Protein AF-A0A7J9WRJ0-F1 (afdb_monomer)

Foldseek 3Di:
DVVVVVVVVVVVVVVVVVVVVVVVPPDPQKDKDKDDQVQDQDDVPDDRDDFRKIKMKIWGADPVRFKIKIWIWIFFDAFAFFDFDFDDDRSDGHDGFATFPPRDDDTDTDHTGDGTTPGIDMDGPVRTDD

Mean predicted aligned error: 8.79 Å

Secondary structure (DSSP, 8-state):
-HHHHHHHHHHHHHHHHHHHHHHHT----EEEEEEEGGG--PPTTPPP-----EEEEEEEE-TTSSEEEEEEEEEEEEEE--EEEEES-TTS-PEEEEEEESSSSSP--EEEEEEEEEEEEEEEGGG---

Nearest PDB structures (foldseek):
  4bd4-assembly8_H  TM=5.859E-01  e=4.006E+00  Homo sapiens

Solvent-accessible surface area (backbone atoms only — not comparable to full-atom values): 7628 Å² total; per-residue (Å²): 119,66,72,63,53,53,54,54,52,52,52,52,51,51,51,50,53,53,52,53,51,56,57,74,65,62,66,84,45,67,49,75,48,80,44,48,34,89,74,62,74,64,57,94,92,52,72,81,67,87,58,82,25,36,35,40,37,38,37,40,46,42,97,89,66,63,38,39,38,38,42,33,32,36,33,66,37,62,52,47,35,67,41,71,44,65,56,57,61,94,92,51,92,38,55,66,28,35,59,60,33,39,96,42,87,70,79,48,79,45,81,50,78,44,70,45,79,76,36,70,54,72,47,41,76,86,61,51,48,130

Structure (mmCIF, N/CA/C/O backbone):
data_AF-A0A7J9WRJ0-F1
#
_entry.id   AF-A0A7J9WRJ0-F1
#
loop_
_atom_site.group_PDB
_atom_site.id
_atom_site.type_symbol
_atom_site.label_atom_id
_atom_site.label_alt_id
_atom_site.label_comp_id
_atom_site.label_asym_id
_atom_site.label_entity_id
_atom_site.label_seq_id
_atom_site.pdbx_PDB_ins_code
_atom_site.Cartn_x
_atom_site.Cartn_y
_atom_site.Cartn_z
_atom_site.occupancy
_atom_site.B_iso_or_equiv
_atom_site.auth_seq_id
_atom_site.auth_comp_id
_atom_site.auth_asym_id
_atom_site.auth_atom_id
_atom_site.pdbx_PDB_model_num
ATOM 1 N N . MET A 1 1 ? -20.408 6.259 62.059 1.00 64.19 1 MET A N 1
ATOM 2 C CA . MET A 1 1 ? -19.815 6.992 60.913 1.00 64.19 1 MET A CA 1
ATOM 3 C C . MET A 1 1 ? -18.857 6.139 60.070 1.00 64.19 1 MET A C 1
ATOM 5 O O . MET A 1 1 ? -18.850 6.293 58.859 1.00 64.19 1 MET A O 1
ATOM 9 N N . HIS A 1 2 ? -18.140 5.168 60.647 1.00 65.06 2 HIS A N 1
ATOM 10 C CA . HIS A 1 2 ? -17.132 4.361 59.932 1.00 65.06 2 HIS A CA 1
ATOM 11 C C . HIS A 1 2 ? -17.659 3.436 58.814 1.00 65.06 2 HIS A C 1
ATOM 13 O O . HIS A 1 2 ? -17.020 3.314 57.776 1.00 65.06 2 HIS A O 1
ATOM 19 N N . ARG A 1 3 ? -18.851 2.836 58.960 1.00 72.50 3 ARG A N 1
ATOM 20 C CA . ARG A 1 3 ? -19.409 1.900 57.953 1.00 72.50 3 ARG A CA 1
ATOM 21 C C . ARG A 1 3 ? -19.753 2.572 56.615 1.00 72.50 3 ARG A C 1
ATOM 23 O O . ARG A 1 3 ? -19.630 1.946 55.572 1.00 72.50 3 ARG A O 1
ATOM 30 N N . ARG A 1 4 ? -20.147 3.852 56.647 1.00 75.38 4 ARG A N 1
ATOM 31 C CA . ARG A 1 4 ? -20.431 4.652 55.442 1.00 75.38 4 ARG A CA 1
ATOM 32 C C . ARG A 1 4 ? -19.151 5.054 54.711 1.00 75.38 4 ARG A C 1
ATOM 34 O O . ARG A 1 4 ? -19.124 5.021 53.492 1.00 75.38 4 ARG A O 1
ATOM 41 N N . LEU A 1 5 ? -18.092 5.364 55.460 1.00 79.25 5 LEU A N 1
ATOM 42 C CA . LEU A 1 5 ? -16.789 5.732 54.906 1.00 79.25 5 LEU A CA 1
ATOM 43 C C . LEU A 1 5 ? -16.124 4.552 54.174 1.00 79.25 5 LEU A C 1
ATOM 45 O O . LEU A 1 5 ? -15.609 4.723 53.076 1.00 79.25 5 LEU A O 1
ATOM 49 N N . ILE A 1 6 ? -16.198 3.345 54.749 1.00 83.50 6 ILE A N 1
ATOM 50 C CA . ILE A 1 6 ? -15.636 2.122 54.150 1.00 83.50 6 ILE A CA 1
ATOM 51 C C . ILE A 1 6 ? -16.337 1.779 52.826 1.00 83.50 6 ILE A C 1
ATOM 53 O O . ILE A 1 6 ? -15.665 1.489 51.841 1.00 83.50 6 ILE A O 1
ATOM 57 N N . ALA A 1 7 ? -17.671 1.859 52.776 1.00 82.00 7 ALA A N 1
ATOM 58 C CA . ALA A 1 7 ? -18.429 1.567 51.559 1.00 82.00 7 ALA A CA 1
ATOM 59 C C . ALA A 1 7 ? -18.059 2.509 50.398 1.00 82.00 7 ALA A C 1
ATOM 61 O O . ALA A 1 7 ? -17.853 2.047 49.280 1.00 82.00 7 ALA A O 1
ATOM 62 N N . THR A 1 8 ? -17.902 3.811 50.664 1.00 87.56 8 THR A N 1
ATOM 63 C CA . THR A 1 8 ? -17.496 4.787 49.640 1.00 87.56 8 THR A CA 1
ATOM 64 C C . THR A 1 8 ? -16.087 4.516 49.112 1.00 87.56 8 THR A C 1
ATOM 66 O O . THR A 1 8 ? -15.870 4.568 47.906 1.00 87.56 8 THR A O 1
ATOM 69 N N . ILE A 1 9 ? -15.137 4.179 49.991 1.00 87.81 9 ILE A N 1
ATOM 70 C CA . ILE A 1 9 ? -13.760 3.855 49.587 1.00 87.81 9 ILE A CA 1
ATOM 71 C C . ILE A 1 9 ? -13.737 2.608 48.696 1.00 87.81 9 ILE A C 1
ATOM 73 O O . ILE A 1 9 ? -13.079 2.614 47.662 1.00 87.81 9 ILE A O 1
ATOM 77 N N . VAL A 1 10 ? -14.498 1.565 49.040 1.00 88.75 10 VAL A N 1
ATOM 78 C CA . VAL A 1 10 ? -14.579 0.338 48.230 1.00 88.75 10 VAL A CA 1
ATOM 79 C C . VAL A 1 10 ? -15.181 0.609 46.849 1.00 88.75 10 VAL A C 1
ATOM 81 O O . VAL A 1 10 ? -14.667 0.101 45.858 1.00 88.75 10 VAL A O 1
ATOM 84 N N . VAL A 1 11 ? -16.224 1.440 46.756 1.00 90.44 11 VAL A N 1
ATOM 85 C CA . VAL A 1 11 ? -16.830 1.817 45.465 1.00 90.44 11 VAL A CA 1
ATOM 86 C C . VAL A 1 11 ? -15.855 2.621 44.601 1.00 90.44 11 VAL A C 1
ATOM 88 O O . VAL A 1 11 ? -15.741 2.352 43.408 1.00 90.44 11 VAL A O 1
ATOM 91 N N . LEU A 1 12 ? -15.114 3.564 45.189 1.00 88.69 12 LEU A N 1
ATOM 92 C CA . LEU A 1 12 ? -14.106 4.343 44.463 1.00 88.69 12 LEU A CA 1
ATOM 93 C C . LEU A 1 12 ? -12.936 3.471 43.991 1.00 88.69 12 LEU A C 1
ATOM 95 O O . LEU A 1 12 ? -12.488 3.616 42.856 1.00 88.69 12 LEU A O 1
ATOM 99 N N . LEU A 1 13 ? -12.480 2.530 44.822 1.00 85.75 13 LEU A N 1
ATOM 100 C CA . LEU A 1 13 ? -11.438 1.571 44.448 1.00 85.75 13 LEU A CA 1
ATOM 101 C C . LEU A 1 13 ? -11.910 0.640 43.325 1.00 85.75 13 LEU A C 1
ATOM 103 O O . LEU A 1 13 ? -11.179 0.436 42.362 1.00 85.75 13 LEU A O 1
ATOM 107 N N . M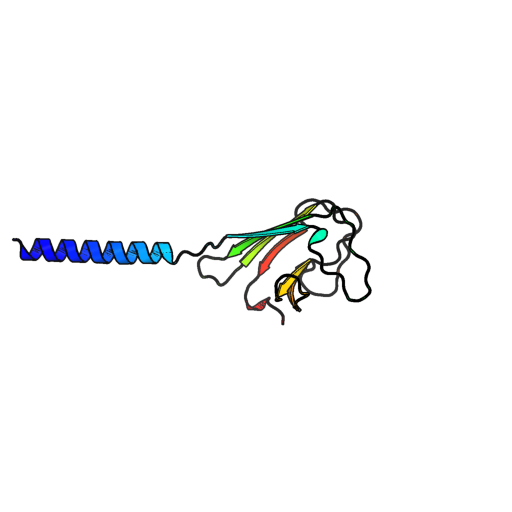ET A 1 14 ? -13.144 0.134 43.394 1.00 82.50 14 MET A N 1
ATOM 108 C CA . MET A 1 14 ? -13.746 -0.663 42.319 1.00 82.50 14 MET A CA 1
ATOM 109 C C . MET A 1 14 ? -13.845 0.133 41.010 1.00 82.50 14 MET A C 1
ATOM 111 O O . MET A 1 14 ? -13.446 -0.366 39.961 1.00 82.50 14 MET A O 1
ATOM 115 N N . ALA A 1 15 ? -14.313 1.385 41.057 1.00 81.06 15 ALA A N 1
ATOM 116 C CA . ALA A 1 15 ? -14.401 2.247 39.877 1.00 81.06 15 ALA A CA 1
ATOM 117 C C . ALA A 1 15 ? -13.021 2.535 39.261 1.00 81.06 15 ALA A C 1
ATOM 119 O O . ALA A 1 15 ? -12.876 2.525 38.040 1.00 81.06 15 ALA A O 1
ATOM 120 N N . MET A 1 16 ? -11.995 2.733 40.094 1.00 79.00 16 MET A N 1
ATOM 121 C CA . MET A 1 16 ? -10.617 2.934 39.642 1.00 79.00 16 MET A CA 1
ATOM 122 C C . MET A 1 16 ? -10.039 1.675 38.977 1.00 79.00 16 MET A C 1
ATOM 124 O O . MET A 1 16 ? -9.397 1.783 37.936 1.00 79.00 16 MET A O 1
ATOM 128 N N . VAL A 1 17 ? -10.299 0.485 39.531 1.00 73.88 17 VAL A N 1
ATOM 129 C CA . VAL A 1 17 ? -9.867 -0.796 38.943 1.00 73.88 17 VAL A CA 1
ATOM 130 C C . VAL A 1 17 ? -10.542 -1.041 37.588 1.00 73.88 17 VAL A C 1
ATOM 132 O O . VAL A 1 17 ? -9.871 -1.437 36.638 1.00 73.88 17 VAL A O 1
ATOM 135 N N . VAL A 1 18 ? -11.839 -0.741 37.462 1.00 72.75 18 VAL A N 1
ATOM 136 C CA . VAL A 1 18 ? -12.574 -0.843 36.187 1.00 72.75 18 VAL A CA 1
ATOM 137 C C . VAL A 1 18 ? -12.038 0.151 35.151 1.00 72.75 18 VAL A C 1
ATOM 139 O O . VAL A 1 18 ? -11.826 -0.222 33.998 1.00 72.75 18 VAL A O 1
ATOM 142 N N . ALA A 1 19 ? -11.765 1.396 35.550 1.00 70.56 19 ALA A N 1
ATOM 143 C CA . ALA A 1 19 ? -11.192 2.403 34.660 1.00 70.56 19 ALA A CA 1
ATOM 144 C C . ALA A 1 19 ? -9.783 2.016 34.177 1.00 70.56 19 ALA A C 1
ATOM 146 O O . ALA A 1 19 ? -9.466 2.187 33.001 1.00 70.56 19 ALA A O 1
ATOM 147 N N . LEU A 1 20 ? -8.952 1.446 35.056 1.00 63.09 20 LEU A N 1
ATOM 148 C CA . LEU A 1 20 ? -7.602 1.005 34.708 1.00 63.09 20 LEU A CA 1
ATOM 149 C C . LEU A 1 20 ? -7.619 -0.189 33.738 1.00 63.09 20 LEU A C 1
ATOM 151 O O . LEU A 1 20 ? -6.837 -0.212 32.790 1.00 63.09 20 LEU A O 1
ATOM 155 N N . ALA A 1 21 ? -8.550 -1.130 33.923 1.00 60.84 21 ALA A N 1
ATOM 156 C CA . ALA A 1 21 ? -8.767 -2.233 32.989 1.00 60.84 21 ALA A CA 1
ATOM 157 C C . ALA A 1 21 ? -9.259 -1.739 31.615 1.00 60.84 21 ALA A C 1
ATOM 159 O O . ALA A 1 21 ? -8.777 -2.196 30.584 1.00 60.84 21 ALA A O 1
ATOM 160 N N . ALA A 1 22 ? -10.166 -0.759 31.568 1.00 60.62 22 ALA A N 1
ATOM 161 C CA . ALA A 1 22 ? -10.639 -0.187 30.303 1.00 60.62 22 ALA A CA 1
ATOM 162 C C . ALA A 1 22 ? -9.509 0.480 29.495 1.00 60.62 22 ALA A C 1
ATOM 164 O O . ALA A 1 22 ? -9.469 0.353 28.272 1.00 60.62 22 ALA A O 1
ATOM 165 N N . VAL A 1 23 ? -8.558 1.137 30.171 1.00 60.88 23 VAL A N 1
ATOM 166 C CA . VAL A 1 23 ? -7.369 1.719 29.525 1.00 60.88 23 VAL A CA 1
ATOM 167 C C . VAL A 1 23 ? -6.432 0.631 28.994 1.00 60.88 23 VAL A C 1
ATOM 169 O O . VAL A 1 23 ? -5.893 0.785 27.903 1.00 60.88 23 VAL A O 1
ATOM 172 N N . SER A 1 24 ? -6.271 -0.495 29.699 1.00 57.53 24 SER A N 1
ATOM 173 C CA . SER A 1 24 ? -5.428 -1.603 29.227 1.00 57.53 24 SER A CA 1
ATOM 174 C C . SER A 1 24 ? -6.039 -2.406 28.070 1.00 57.53 24 SER A C 1
ATOM 176 O O . SER A 1 24 ? -5.310 -3.119 27.387 1.00 57.53 24 SER A O 1
ATOM 178 N N . LEU A 1 25 ? -7.352 -2.293 27.828 1.00 55.84 25 LEU A N 1
ATOM 179 C CA . LEU A 1 25 ? -8.020 -2.843 26.638 1.00 55.84 25 LEU A CA 1
ATOM 180 C C . LEU A 1 25 ? -7.906 -1.941 25.397 1.00 55.84 25 LEU A C 1
ATOM 182 O O . LEU A 1 25 ? -8.265 -2.374 24.300 1.00 55.84 25 LEU A O 1
ATOM 186 N N . ALA A 1 26 ? -7.413 -0.706 25.526 1.00 61.81 26 ALA A N 1
ATOM 187 C CA . ALA A 1 26 ? -7.175 0.155 24.375 1.00 61.81 26 ALA A CA 1
ATOM 188 C C . ALA A 1 26 ? -5.922 -0.324 23.618 1.00 61.81 26 ALA A C 1
ATOM 190 O O . ALA A 1 26 ? -4.822 0.189 23.809 1.00 61.81 26 ALA A O 1
ATOM 191 N N . SER A 1 27 ? -6.090 -1.341 22.769 1.00 65.38 27 SER A N 1
ATOM 192 C CA . SER A 1 27 ? -5.049 -1.792 21.842 1.00 65.38 27 SER A CA 1
ATOM 193 C C . SER A 1 27 ? -4.596 -0.636 20.942 1.00 65.38 27 SER A C 1
ATOM 195 O O . SER A 1 27 ? -5.387 0.268 20.645 1.00 65.38 27 SER A O 1
ATOM 197 N N . SER A 1 28 ? -3.335 -0.652 20.489 1.00 76.25 28 SER A N 1
ATOM 198 C CA . SER A 1 28 ? -2.886 0.307 19.474 1.00 76.25 28 SER A CA 1
ATOM 199 C C . SER A 1 28 ? -3.781 0.161 18.252 1.00 76.25 28 SER A C 1
ATOM 201 O O . SER A 1 28 ? -3.855 -0.906 17.654 1.00 76.25 28 SER A O 1
ATOM 203 N N . ARG A 1 29 ? -4.469 1.241 17.890 1.00 88.62 29 ARG A N 1
ATOM 204 C CA . ARG A 1 29 ? -5.286 1.299 16.673 1.00 88.62 29 ARG A CA 1
ATOM 205 C C . ARG A 1 29 ? -4.500 1.831 15.480 1.00 88.62 29 ARG A C 1
ATOM 207 O O . ARG A 1 29 ? -5.035 1.871 14.384 1.00 88.62 29 ARG A O 1
ATOM 214 N N . ASN A 1 30 ? -3.256 2.249 15.712 1.00 92.88 30 ASN A N 1
ATOM 215 C CA . ASN A 1 30 ? -2.334 2.705 14.686 1.00 92.88 30 ASN A CA 1
ATOM 216 C C . ASN A 1 30 ? -1.339 1.598 14.361 1.00 92.88 30 ASN A C 1
ATOM 218 O O . ASN A 1 30 ? -0.676 1.077 15.263 1.00 92.88 30 ASN A O 1
ATOM 222 N N . PHE A 1 31 ? -1.196 1.302 13.076 1.00 93.44 31 PHE A N 1
ATOM 223 C CA . PHE A 1 31 ? -0.237 0.333 12.566 1.00 93.44 31 PHE A CA 1
ATOM 224 C C . PHE A 1 31 ? 0.607 0.970 11.466 1.00 93.44 31 PHE A C 1
ATOM 226 O O . PHE A 1 31 ? 0.174 1.901 10.783 1.00 93.44 31 PHE A O 1
ATOM 233 N N . ALA A 1 32 ? 1.824 0.467 11.290 1.00 94.62 32 ALA A N 1
ATOM 234 C CA . ALA A 1 32 ? 2.715 0.895 10.226 1.00 94.62 32 ALA A CA 1
ATOM 235 C C . ALA A 1 32 ? 3.424 -0.317 9.621 1.00 94.62 32 ALA A C 1
ATOM 237 O O . ALA A 1 32 ? 3.880 -1.190 10.355 1.00 94.62 32 ALA A O 1
ATOM 238 N N . SER A 1 33 ? 3.530 -0.334 8.296 1.00 93.94 33 SER A N 1
ATOM 239 C CA . SER A 1 33 ? 4.254 -1.347 7.534 1.00 93.94 33 SER A CA 1
ATOM 240 C C . SER A 1 33 ? 5.275 -0.648 6.632 1.00 93.94 33 SER A C 1
ATOM 242 O O . SER A 1 33 ? 4.887 -0.098 5.594 1.00 93.94 33 SER A O 1
ATOM 244 N N . PRO A 1 34 ? 6.550 -0.541 7.054 1.00 95.88 34 PRO A N 1
ATOM 245 C CA . PRO A 1 34 ? 7.629 -0.142 6.161 1.00 95.88 34 PRO A CA 1
ATOM 246 C C . PRO A 1 34 ? 7.934 -1.283 5.183 1.00 95.88 34 PRO A C 1
ATOM 248 O O . PRO A 1 34 ? 7.920 -2.449 5.572 1.00 95.88 34 PRO A O 1
ATOM 251 N N . MET A 1 35 ? 8.201 -0.922 3.932 1.00 94.50 35 MET A N 1
ATOM 252 C CA . MET A 1 35 ? 8.432 -1.840 2.819 1.00 94.50 35 MET A CA 1
ATOM 253 C C . MET A 1 35 ? 9.710 -1.459 2.072 1.00 94.50 35 MET A C 1
ATOM 255 O O . MET A 1 35 ? 9.949 -0.274 1.815 1.00 94.50 35 MET A O 1
ATOM 259 N N . SER A 1 36 ? 10.490 -2.455 1.678 1.00 94.31 36 SER A N 1
ATOM 260 C CA . SER A 1 36 ? 11.676 -2.319 0.831 1.00 94.31 36 SER A CA 1
ATOM 261 C C . SER A 1 36 ? 11.841 -3.544 -0.070 1.00 94.31 36 SER A C 1
ATOM 263 O O . SER A 1 36 ? 11.285 -4.604 0.206 1.00 94.31 36 SER A O 1
ATOM 265 N N . GLY A 1 37 ? 12.569 -3.381 -1.180 1.00 91.12 37 GLY A N 1
ATOM 266 C CA . GLY A 1 37 ? 12.742 -4.440 -2.184 1.00 91.12 37 GLY A CA 1
ATOM 267 C C . GLY A 1 37 ? 13.387 -5.725 -1.655 1.00 91.12 37 GLY A C 1
ATOM 268 O O . GLY A 1 37 ? 13.023 -6.805 -2.093 1.00 91.12 37 GLY A O 1
ATOM 269 N N . ASP A 1 38 ? 14.260 -5.625 -0.652 1.00 89.25 38 ASP A N 1
ATOM 270 C CA . ASP A 1 38 ? 14.917 -6.763 0.014 1.00 89.25 38 ASP A CA 1
ATOM 271 C C . ASP A 1 38 ? 13.962 -7.653 0.831 1.00 89.25 38 ASP A C 1
ATOM 273 O O . ASP A 1 38 ? 14.361 -8.711 1.315 1.00 89.25 38 ASP A O 1
ATOM 277 N N . GLN A 1 39 ? 12.714 -7.221 1.021 1.00 89.44 39 GLN A N 1
ATOM 278 C CA . GLN A 1 39 ? 11.668 -7.996 1.687 1.00 89.44 39 GLN A CA 1
ATOM 279 C C . GLN A 1 39 ? 10.791 -8.774 0.701 1.00 89.44 39 GLN A C 1
ATOM 281 O O . GLN A 1 39 ? 9.882 -9.482 1.139 1.00 89.44 39 GLN A O 1
ATOM 286 N N . GLU A 1 40 ? 11.014 -8.614 -0.604 1.00 88.88 40 GLU A N 1
ATOM 287 C CA . GLU A 1 40 ? 10.321 -9.395 -1.620 1.00 88.88 40 GLU A CA 1
ATOM 288 C C . GLU A 1 40 ? 10.759 -10.863 -1.540 1.00 88.88 40 GLU A C 1
ATOM 290 O O . GLU A 1 40 ? 11.910 -11.176 -1.231 1.00 88.88 40 GLU A O 1
ATOM 295 N N . VAL A 1 41 ? 9.800 -11.768 -1.736 1.00 90.12 41 VAL A N 1
ATOM 296 C CA . VAL A 1 41 ? 10.045 -13.208 -1.808 1.00 90.12 41 VAL A CA 1
ATOM 297 C C . VAL A 1 41 ? 9.809 -13.609 -3.261 1.00 90.12 41 VAL A C 1
ATOM 299 O O . VAL A 1 41 ? 8.641 -13.735 -3.654 1.00 90.12 41 VAL A O 1
ATOM 302 N N . PRO A 1 42 ? 10.876 -13.803 -4.059 1.00 86.00 42 PRO A N 1
ATOM 303 C CA . PRO A 1 42 ? 10.736 -14.100 -5.473 1.00 86.00 42 PRO A CA 1
ATOM 304 C C . PRO A 1 42 ? 9.889 -15.349 -5.694 1.00 86.00 42 PRO A C 1
ATOM 306 O O . PRO A 1 42 ? 9.979 -16.335 -4.957 1.00 86.00 42 PRO A O 1
ATOM 309 N N . ALA A 1 43 ? 9.065 -15.328 -6.738 1.00 84.38 43 ALA A N 1
ATOM 310 C CA . ALA A 1 43 ? 8.387 -16.536 -7.186 1.00 84.38 43 ALA A CA 1
ATOM 311 C C . ALA A 1 43 ? 9.409 -17.600 -7.624 1.00 84.38 43 ALA A C 1
ATOM 313 O O . ALA A 1 43 ? 10.502 -17.280 -8.091 1.00 84.38 43 ALA A O 1
ATOM 314 N N . GLU A 1 44 ? 9.033 -18.876 -7.529 1.00 85.62 44 GLU A N 1
ATOM 315 C CA . GLU A 1 44 ? 9.891 -19.993 -7.937 1.00 85.62 44 GLU A CA 1
ATOM 316 C C . GLU A 1 44 ? 10.433 -19.807 -9.366 1.00 85.62 44 GLU A C 1
ATOM 318 O O . GLU A 1 44 ? 9.677 -19.716 -10.338 1.00 85.62 44 GLU A O 1
ATOM 323 N N . GLY A 1 45 ? 11.762 -19.755 -9.491 1.00 84.50 45 GLY A N 1
ATOM 324 C CA . GLY A 1 45 ? 12.467 -19.562 -10.761 1.00 84.50 45 GLY A CA 1
ATOM 325 C C . GLY A 1 45 ? 12.599 -18.108 -11.238 1.00 84.50 45 GLY A C 1
ATOM 326 O O . GLY A 1 45 ? 13.176 -17.889 -12.306 1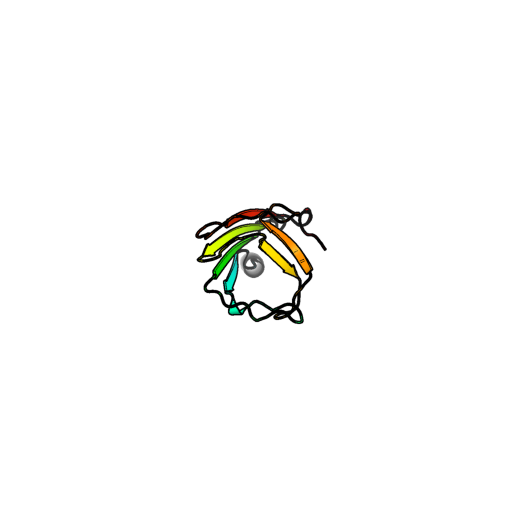.00 84.50 45 GLY A O 1
ATOM 327 N N . ALA A 1 46 ? 12.104 -17.125 -10.481 1.00 86.62 46 ALA A N 1
ATOM 328 C CA . ALA A 1 46 ? 12.343 -15.709 -10.742 1.00 86.62 46 ALA A CA 1
ATOM 329 C C . ALA A 1 46 ? 13.710 -15.261 -10.180 1.00 86.62 46 ALA A C 1
ATOM 331 O O . ALA A 1 46 ? 14.176 -15.818 -9.184 1.00 86.62 46 ALA A O 1
ATOM 332 N N . PRO A 1 47 ? 14.383 -14.282 -10.815 1.00 86.88 47 PRO A N 1
ATOM 333 C CA . PRO A 1 47 ? 15.552 -13.644 -10.223 1.00 86.88 47 PRO A CA 1
ATOM 334 C C . PRO A 1 47 ? 15.153 -12.786 -9.017 1.00 86.88 47 PRO A C 1
ATOM 336 O O . PRO A 1 47 ? 14.024 -12.299 -8.952 1.00 86.88 47 PRO A O 1
ATOM 339 N N . ASP A 1 48 ? 16.113 -12.541 -8.128 1.00 86.31 48 ASP A N 1
ATOM 340 C CA . ASP A 1 48 ? 15.946 -11.599 -7.022 1.00 86.31 48 ASP A CA 1
ATOM 341 C C . ASP A 1 48 ? 15.601 -10.191 -7.540 1.00 86.31 48 ASP A C 1
ATOM 343 O O . ASP A 1 48 ? 16.090 -9.739 -8.587 1.00 86.31 48 ASP A O 1
ATOM 347 N N . VAL A 1 49 ? 14.748 -9.484 -6.797 1.00 87.06 49 VAL A N 1
ATOM 348 C CA . VAL A 1 49 ? 14.327 -8.125 -7.142 1.00 87.06 49 VAL A CA 1
ATOM 349 C C . VAL A 1 49 ? 15.357 -7.103 -6.657 1.00 87.06 49 VAL A C 1
ATOM 351 O O . VAL A 1 49 ? 15.392 -6.704 -5.496 1.00 87.06 49 VAL A O 1
ATOM 354 N N . GLU A 1 50 ? 16.158 -6.595 -7.592 1.00 90.69 50 GLU A N 1
ATOM 355 C CA . GLU A 1 50 ? 17.114 -5.510 -7.346 1.00 90.69 50 GLU A CA 1
ATOM 356 C C . GLU A 1 50 ? 16.456 -4.136 -7.552 1.00 90.69 50 GLU A C 1
ATOM 358 O O . GLU A 1 50 ? 16.287 -3.661 -8.680 1.00 90.69 50 GLU A O 1
ATOM 363 N N . THR A 1 51 ? 16.069 -3.467 -6.461 1.00 93.19 51 THR A N 1
ATOM 364 C CA . THR A 1 51 ? 15.417 -2.150 -6.524 1.00 93.19 51 THR A CA 1
ATOM 365 C C . THR A 1 51 ? 15.723 -1.260 -5.320 1.00 93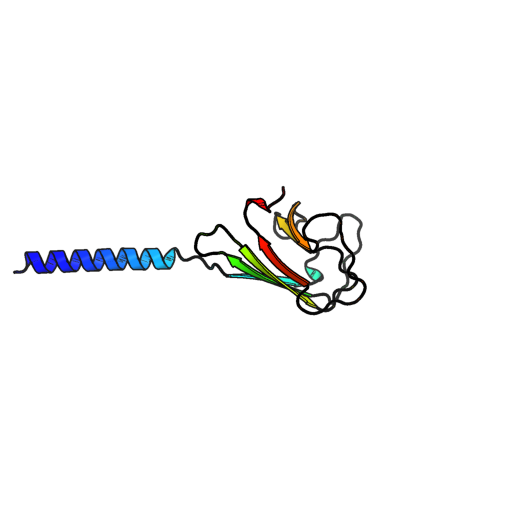.19 51 THR A C 1
ATOM 367 O O . THR A 1 51 ? 15.886 -1.725 -4.198 1.00 93.19 51 THR A O 1
ATOM 370 N N . ASN A 1 52 ? 15.717 0.057 -5.550 1.00 95.38 52 ASN A N 1
ATOM 371 C CA . ASN A 1 52 ? 15.762 1.079 -4.495 1.00 95.38 52 ASN A CA 1
ATOM 372 C C . ASN A 1 52 ? 14.357 1.552 -4.076 1.00 95.38 52 ASN A C 1
ATOM 374 O O . ASN A 1 52 ? 14.221 2.585 -3.408 1.00 95.38 52 ASN A O 1
ATOM 378 N N . ALA A 1 53 ? 13.309 0.855 -4.525 1.00 97.12 53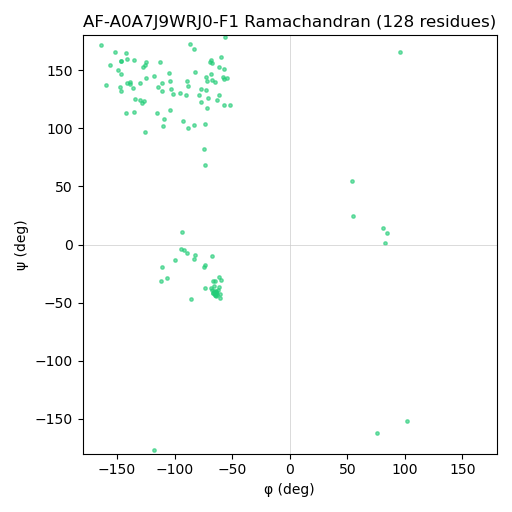 ALA A N 1
ATOM 379 C CA . ALA A 1 53 ? 11.937 1.172 -4.175 1.00 97.12 53 ALA A CA 1
ATOM 380 C C . ALA A 1 53 ? 11.690 0.965 -2.675 1.00 97.12 53 ALA A C 1
ATOM 382 O O . ALA A 1 53 ? 12.154 0.005 -2.060 1.00 97.12 53 ALA A O 1
ATOM 383 N N . THR A 1 54 ? 10.927 1.882 -2.094 1.00 97.44 54 THR A N 1
ATOM 384 C CA . THR A 1 54 ? 10.509 1.833 -0.692 1.00 97.44 54 THR A CA 1
ATOM 385 C C . THR A 1 54 ? 9.035 2.168 -0.575 1.00 97.44 54 THR A C 1
ATOM 387 O O . THR A 1 54 ? 8.454 2.825 -1.446 1.00 97.44 54 THR A O 1
ATOM 390 N N . GLY A 1 55 ? 8.431 1.756 0.531 1.00 96.94 55 GLY A N 1
ATOM 391 C CA . GLY A 1 55 ? 7.066 2.105 0.864 1.00 96.94 55 GLY A CA 1
ATOM 392 C C . GLY A 1 55 ? 6.848 2.247 2.363 1.00 96.94 55 GLY A C 1
ATOM 393 O O . GLY A 1 55 ? 7.592 1.725 3.189 1.00 96.94 55 GLY A O 1
ATOM 394 N N . LEU A 1 56 ? 5.802 2.981 2.718 1.00 97.19 56 LEU A N 1
ATOM 395 C CA . LEU A 1 56 ? 5.285 3.049 4.074 1.00 97.19 56 LEU A CA 1
ATOM 396 C C . LEU A 1 56 ? 3.766 3.109 4.011 1.00 97.19 56 LEU A C 1
ATOM 398 O O . LEU A 1 56 ? 3.194 4.114 3.578 1.00 97.19 56 LEU A O 1
ATOM 402 N N . ALA A 1 57 ? 3.128 2.053 4.501 1.00 95.50 57 ALA A N 1
ATOM 403 C CA . ALA A 1 57 ? 1.702 2.054 4.765 1.00 95.50 57 ALA A CA 1
ATOM 404 C C . ALA A 1 57 ? 1.456 2.397 6.236 1.00 95.50 57 ALA A C 1
ATOM 406 O O . ALA A 1 57 ? 2.071 1.812 7.129 1.00 95.50 57 ALA A O 1
ATOM 407 N N . LYS A 1 58 ? 0.567 3.356 6.494 1.00 95.62 58 LYS A N 1
ATOM 408 C CA . LYS A 1 58 ? 0.048 3.647 7.835 1.00 95.62 58 LYS A CA 1
ATOM 409 C C . LYS A 1 58 ? -1.433 3.333 7.869 1.00 95.62 58 LYS A C 1
ATOM 411 O O . LYS A 1 58 ? -2.144 3.758 6.963 1.00 95.62 58 LYS A O 1
ATOM 416 N N . TYR A 1 59 ? -1.865 2.664 8.929 1.00 93.62 59 TYR A N 1
ATOM 417 C CA . TYR A 1 59 ? -3.234 2.209 9.121 1.00 93.62 59 TYR A CA 1
ATOM 418 C C . TYR A 1 59 ? -3.782 2.730 10.442 1.00 93.62 59 TYR A C 1
ATOM 420 O O . TYR A 1 59 ? -3.053 2.785 11.435 1.00 93.62 59 TYR A O 1
ATOM 428 N N . GLN A 1 60 ? -5.063 3.074 10.455 1.00 94.81 60 GLN A N 1
ATOM 429 C CA . GLN A 1 60 ? -5.787 3.498 11.641 1.00 94.81 60 GLN A CA 1
ATOM 430 C C . GLN A 1 60 ? -7.144 2.794 11.678 1.00 94.81 60 GLN A C 1
ATOM 432 O O . GLN A 1 60 ? -8.015 3.063 10.849 1.00 94.81 60 GLN A O 1
ATOM 437 N N . LEU A 1 61 ? -7.314 1.927 12.677 1.00 94.06 61 LEU A N 1
ATOM 438 C CA . LEU A 1 61 ? -8.570 1.247 12.975 1.00 94.06 61 LEU A CA 1
ATOM 439 C C . LEU A 1 61 ? -9.525 2.214 13.687 1.00 94.06 61 LEU A C 1
ATOM 441 O O . LEU A 1 61 ? -9.121 2.903 14.634 1.00 94.06 61 LEU A O 1
ATOM 445 N N . SER A 1 62 ? -10.782 2.249 13.253 1.00 94.06 62 SER A N 1
ATOM 446 C CA . SER A 1 62 ? -11.865 3.021 13.863 1.00 94.06 62 SER A CA 1
ATOM 447 C C . SER A 1 62 ? -12.101 2.618 15.322 1.00 94.06 62 SER A C 1
ATOM 449 O O . SER A 1 62 ? -11.664 1.560 15.776 1.00 94.06 62 SER A O 1
ATOM 451 N N . ALA A 1 63 ? -12.772 3.473 16.101 1.00 90.19 63 ALA A N 1
ATOM 452 C CA . ALA A 1 63 ? -12.989 3.246 17.535 1.00 90.19 63 ALA A CA 1
ATOM 453 C C . ALA A 1 63 ? -13.879 2.020 17.838 1.00 90.19 63 ALA A C 1
ATOM 455 O O . ALA A 1 63 ? -13.670 1.337 18.844 1.00 90.19 63 ALA A O 1
ATOM 456 N N . ASP A 1 64 ? -14.823 1.717 16.956 1.00 90.88 64 ASP A N 1
ATOM 457 C CA . ASP A 1 64 ? -15.685 0.530 16.993 1.00 90.88 64 ASP A CA 1
ATOM 458 C C . ASP A 1 64 ? -15.025 -0.723 16.395 1.00 90.88 64 ASP A C 1
ATOM 460 O O . ASP A 1 64 ? -15.490 -1.829 16.648 1.00 90.88 64 ASP A O 1
ATOM 464 N N . GLY A 1 65 ? -13.899 -0.574 15.689 1.00 90.69 65 GLY A N 1
ATOM 465 C CA . GLY A 1 65 ? -13.132 -1.689 15.138 1.00 90.69 65 GLY A CA 1
ATOM 466 C C . GLY A 1 65 ? -13.671 -2.248 13.822 1.00 90.69 65 GLY A C 1
ATOM 467 O O . GLY A 1 65 ? -13.264 -3.340 13.438 1.00 90.69 65 GLY A O 1
ATOM 468 N N . THR A 1 66 ? -14.573 -1.536 13.146 1.00 92.38 66 THR A N 1
ATOM 469 C CA . THR A 1 66 ? -15.234 -2.009 11.919 1.00 92.38 66 THR A CA 1
ATOM 470 C C . THR A 1 66 ? -14.625 -1.455 10.634 1.00 92.38 66 THR A C 1
ATOM 472 O O . THR A 1 66 ? -14.927 -1.958 9.557 1.00 92.38 66 THR A O 1
ATOM 475 N N . GLU A 1 67 ? -13.781 -0.429 10.732 1.00 93.56 67 GLU A N 1
ATOM 476 C CA . GLU A 1 67 ? -13.252 0.296 9.581 1.00 93.56 67 GLU A CA 1
ATOM 477 C C . GLU A 1 67 ? -11.745 0.547 9.734 1.00 93.56 67 GLU A C 1
ATOM 479 O O . GLU A 1 67 ? -11.271 0.977 10.790 1.00 93.56 67 GLU A O 1
ATOM 484 N N . MET A 1 68 ? -10.981 0.299 8.670 1.00 92.94 68 MET A N 1
ATOM 485 C CA . MET A 1 68 ? -9.549 0.565 8.598 1.00 92.94 68 MET A CA 1
ATOM 486 C C . MET A 1 68 ? -9.269 1.639 7.549 1.00 92.94 68 MET A C 1
ATOM 488 O O . MET A 1 68 ? -9.402 1.406 6.351 1.00 92.94 68 MET A O 1
ATOM 492 N N . SER A 1 69 ? -8.813 2.806 7.996 1.00 93.88 69 SER A N 1
ATOM 493 C CA . SER A 1 69 ? -8.300 3.847 7.099 1.00 93.88 69 SER A CA 1
ATOM 494 C C . SER A 1 69 ? -6.803 3.662 6.878 1.00 93.88 69 SER A C 1
ATOM 496 O O . SER A 1 69 ? -6.072 3.341 7.822 1.00 93.88 69 SER A O 1
ATOM 498 N N . PHE A 1 70 ? -6.313 3.884 5.657 1.00 92.38 70 PHE A N 1
ATOM 499 C CA . PHE A 1 70 ? -4.878 3.831 5.393 1.00 92.38 70 PHE A CA 1
ATOM 500 C C . PHE A 1 70 ? -4.375 4.890 4.413 1.00 92.38 70 PHE A C 1
ATOM 502 O O . PHE A 1 70 ? -5.105 5.459 3.601 1.00 92.38 70 PHE A O 1
ATOM 509 N N . ARG A 1 71 ? -3.064 5.130 4.493 1.00 96.00 71 ARG A N 1
ATOM 510 C CA . ARG A 1 71 ? -2.285 5.873 3.500 1.00 96.00 71 ARG A CA 1
ATOM 511 C C . ARG A 1 71 ? -1.051 5.071 3.131 1.00 96.00 71 ARG A C 1
ATOM 513 O O . ARG A 1 71 ? -0.242 4.762 4.007 1.00 96.00 71 ARG A O 1
ATOM 520 N N . LEU A 1 72 ? -0.888 4.814 1.840 1.00 97.06 72 LEU A N 1
ATOM 521 C CA . LEU A 1 72 ? 0.296 4.202 1.258 1.00 97.06 72 LEU A CA 1
ATOM 522 C C . LEU A 1 72 ? 1.134 5.274 0.564 1.00 97.06 72 LEU A C 1
ATOM 524 O O . LEU A 1 72 ? 0.701 5.877 -0.418 1.00 97.06 72 LEU A O 1
ATOM 528 N N . ASN A 1 73 ? 2.340 5.501 1.078 1.00 98.00 73 ASN A N 1
ATOM 529 C CA . ASN 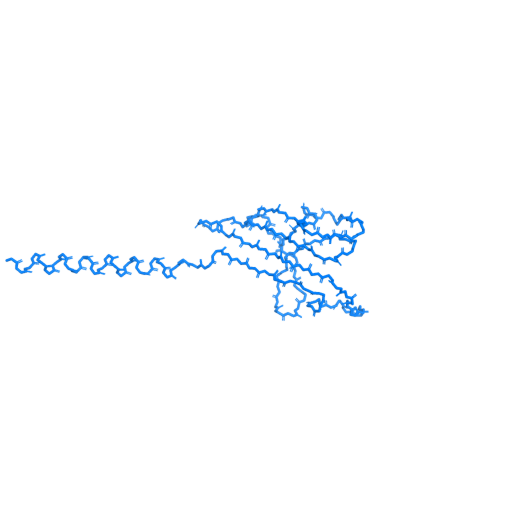A 1 73 ? 3.356 6.287 0.392 1.00 98.00 73 ASN A CA 1
ATOM 530 C C . ASN A 1 73 ? 4.419 5.361 -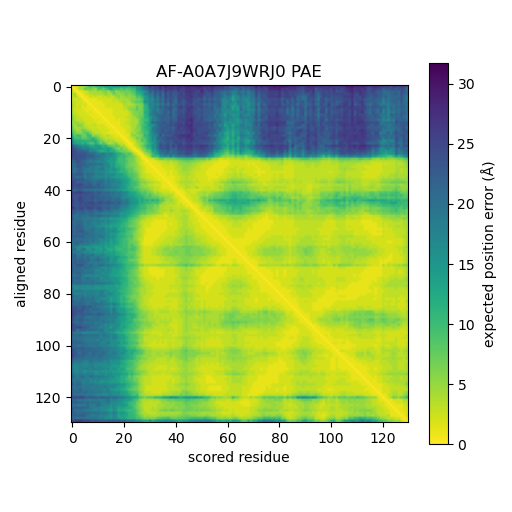0.195 1.00 98.00 73 ASN A C 1
ATOM 532 O O . ASN A 1 73 ? 4.836 4.415 0.469 1.00 98.00 73 ASN A O 1
ATOM 536 N N . VAL A 1 74 ? 4.891 5.679 -1.395 1.00 98.25 74 VAL A N 1
ATOM 537 C CA . VAL A 1 74 ? 5.967 4.967 -2.092 1.00 98.25 74 VAL A CA 1
ATOM 538 C C . VAL A 1 74 ? 7.078 5.934 -2.485 1.00 98.25 74 VAL A C 1
ATOM 540 O O . VAL A 1 74 ? 6.857 7.142 -2.613 1.00 98.25 74 VAL A O 1
ATOM 543 N N . GLY A 1 75 ? 8.282 5.412 -2.677 1.00 98.19 75 GLY A N 1
ATOM 544 C CA . GLY A 1 75 ? 9.424 6.164 -3.179 1.00 98.19 75 GLY A CA 1
ATOM 545 C C . GLY A 1 75 ? 10.252 5.314 -4.128 1.00 98.19 75 GLY A C 1
ATOM 546 O O . GLY A 1 75 ? 10.475 4.139 -3.857 1.00 98.19 75 GLY A O 1
ATOM 547 N N . ASN A 1 76 ? 10.719 5.918 -5.220 1.00 97.38 76 ASN A N 1
ATOM 548 C CA . ASN A 1 76 ? 11.575 5.298 -6.238 1.00 97.38 76 ASN A CA 1
ATOM 549 C C . ASN A 1 76 ? 11.025 4.007 -6.870 1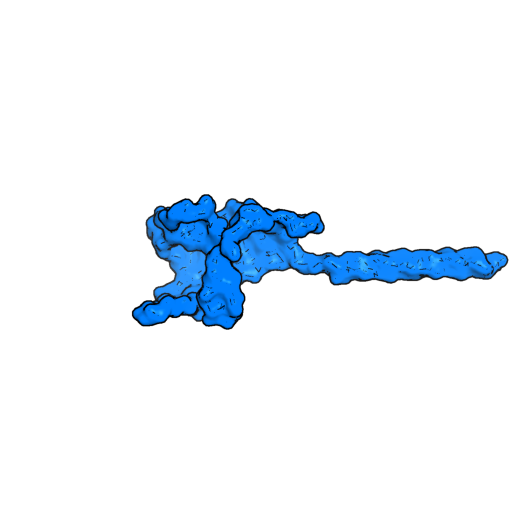.00 97.38 76 ASN A C 1
ATOM 551 O O . ASN A 1 76 ? 11.805 3.197 -7.364 1.00 97.38 76 ASN A O 1
ATOM 555 N N . ILE A 1 77 ? 9.706 3.807 -6.872 1.00 97.00 77 ILE A N 1
ATOM 556 C CA . ILE A 1 77 ? 9.086 2.674 -7.564 1.00 97.00 77 ILE A CA 1
ATOM 557 C C . ILE A 1 77 ? 8.795 3.058 -9.018 1.00 97.00 77 ILE A C 1
ATOM 559 O O . ILE A 1 77 ? 8.344 4.170 -9.291 1.00 97.00 77 ILE A O 1
ATOM 563 N N . GLU A 1 78 ? 9.084 2.162 -9.955 1.00 96.19 78 GLU A N 1
ATOM 564 C CA . GLU A 1 78 ? 8.883 2.369 -11.393 1.00 96.19 78 GLU A CA 1
ATOM 565 C C . GLU A 1 78 ? 7.756 1.453 -11.880 1.00 96.19 78 GLU A C 1
ATOM 567 O O . GLU A 1 78 ? 7.710 0.287 -11.494 1.00 96.19 78 GLU A O 1
ATOM 572 N N . ASN A 1 79 ? 6.885 1.960 -12.756 1.00 96.81 79 ASN A N 1
ATOM 573 C CA . ASN A 1 79 ? 5.841 1.175 -13.428 1.00 96.81 79 ASN A CA 1
ATOM 574 C C . ASN A 1 79 ? 4.931 0.405 -12.453 1.00 96.81 79 ASN A C 1
ATOM 576 O O . ASN A 1 79 ? 4.780 -0.814 -12.554 1.00 96.81 79 ASN A O 1
ATOM 580 N N . VAL A 1 80 ? 4.331 1.115 -11.493 1.00 97.44 80 VAL A N 1
ATOM 581 C CA . VAL A 1 80 ? 3.418 0.510 -10.510 1.00 97.44 80 VAL A CA 1
ATOM 582 C C . VAL A 1 80 ? 2.226 -0.096 -11.238 1.00 97.44 80 VAL A C 1
ATOM 584 O O . VAL A 1 80 ? 1.585 0.583 -12.030 1.00 97.44 80 VAL A O 1
ATOM 587 N N . THR A 1 81 ? 1.907 -1.354 -10.956 1.00 97.06 81 THR A N 1
ATOM 588 C CA . THR A 1 81 ? 0.720 -2.017 -11.525 1.00 97.06 81 THR A CA 1
ATOM 589 C C . THR A 1 81 ? -0.346 -2.301 -10.479 1.00 97.06 81 THR A C 1
ATOM 591 O O . THR A 1 81 ? -1.531 -2.314 -10.801 1.00 97.06 81 THR A O 1
ATOM 594 N N . GLN A 1 82 ? 0.087 -2.558 -9.242 1.00 96.19 82 GLN A N 1
ATOM 595 C CA . GLN A 1 82 ? -0.716 -3.124 -8.168 1.00 96.19 82 GLN A CA 1
ATOM 596 C C . GLN A 1 82 ? -0.130 -2.754 -6.795 1.00 96.19 82 GLN A C 1
ATOM 598 O O . GLN A 1 82 ? 1.078 -2.545 -6.670 1.00 96.19 82 GLN A O 1
ATOM 603 N N . ALA A 1 83 ? -0.969 -2.736 -5.763 1.00 95.06 83 ALA A N 1
ATOM 604 C CA . ALA A 1 83 ? -0.576 -2.742 -4.358 1.00 95.06 83 ALA A CA 1
ATOM 605 C C . ALA A 1 83 ? -1.619 -3.517 -3.546 1.00 95.06 83 ALA A C 1
ATOM 607 O O . ALA A 1 83 ? -2.813 -3.258 -3.686 1.00 95.06 83 ALA A O 1
ATOM 608 N N . HIS A 1 84 ? -1.180 -4.436 -2.682 1.00 93.56 84 HIS A N 1
ATOM 609 C CA . HIS A 1 84 ? -2.071 -5.336 -1.945 1.00 93.56 84 HIS A CA 1
ATOM 610 C C . HIS A 1 84 ? -1.603 -5.584 -0.506 1.00 93.56 84 HIS A C 1
ATOM 612 O O . HIS A 1 84 ? -0.440 -5.355 -0.170 1.00 93.56 84 HIS A O 1
ATOM 618 N N . ILE A 1 85 ? -2.504 -6.117 0.321 1.00 91.94 85 ILE A N 1
ATOM 619 C CA . ILE A 1 85 ? -2.176 -6.763 1.599 1.00 91.94 85 ILE A CA 1
ATOM 620 C C . ILE A 1 85 ? -2.271 -8.274 1.402 1.00 91.94 85 ILE A C 1
ATOM 622 O O . ILE A 1 85 ? -3.255 -8.756 0.846 1.00 91.94 85 ILE A O 1
ATOM 626 N N . HIS A 1 86 ? -1.267 -9.006 1.884 1.00 92.62 86 HIS A N 1
ATOM 627 C CA . HIS A 1 86 ? -1.242 -10.467 1.860 1.00 92.62 86 HIS A CA 1
ATOM 628 C C . HIS A 1 86 ? -1.514 -11.050 3.250 1.00 92.62 86 HIS A C 1
ATOM 630 O O . HIS A 1 86 ? -1.104 -10.475 4.262 1.00 92.62 86 HIS A O 1
ATOM 636 N N . LEU A 1 87 ? -2.152 -12.219 3.290 1.00 92.50 87 LEU A N 1
ATOM 637 C CA . LEU A 1 87 ? -2.289 -13.048 4.481 1.00 92.50 87 LEU A CA 1
ATOM 638 C C . LEU A 1 87 ? -1.424 -14.301 4.330 1.00 92.50 87 LEU A C 1
ATOM 640 O O . LEU A 1 87 ? -1.739 -15.204 3.561 1.00 92.50 87 LEU A O 1
ATOM 644 N N . GLY A 1 88 ? -0.326 -14.353 5.080 1.00 89.94 88 GLY A N 1
ATOM 645 C CA . GLY A 1 88 ? 0.623 -15.462 5.048 1.00 89.94 88 GLY A CA 1
ATOM 646 C C . GLY A 1 88 ? 1.560 -15.453 6.250 1.00 89.94 88 GLY A C 1
ATOM 647 O O . GLY A 1 88 ? 1.566 -14.512 7.052 1.00 89.94 88 GLY A O 1
ATOM 648 N N . ALA A 1 89 ? 2.350 -16.517 6.392 1.00 90.38 89 ALA A N 1
ATOM 649 C CA . ALA A 1 89 ? 3.422 -16.544 7.374 1.00 90.38 89 ALA A CA 1
ATOM 650 C C . ALA A 1 89 ? 4.540 -15.563 6.981 1.00 90.38 89 ALA A C 1
ATOM 652 O O . ALA A 1 89 ? 4.692 -15.159 5.829 1.00 90.38 89 ALA A O 1
ATOM 653 N N . ARG A 1 90 ? 5.352 -15.156 7.960 1.00 86.81 90 ARG A N 1
ATOM 654 C CA . ARG A 1 90 ? 6.471 -14.246 7.704 1.00 86.81 90 ARG A CA 1
ATOM 655 C C . ARG A 1 90 ? 7.482 -14.905 6.759 1.00 86.81 90 ARG A C 1
ATOM 657 O O . ARG A 1 90 ? 8.043 -15.935 7.112 1.00 86.81 90 ARG A O 1
ATOM 664 N N . GLY A 1 91 ? 7.782 -14.237 5.646 1.00 86.75 91 GLY A N 1
ATOM 665 C CA . GLY A 1 91 ? 8.732 -14.727 4.641 1.00 86.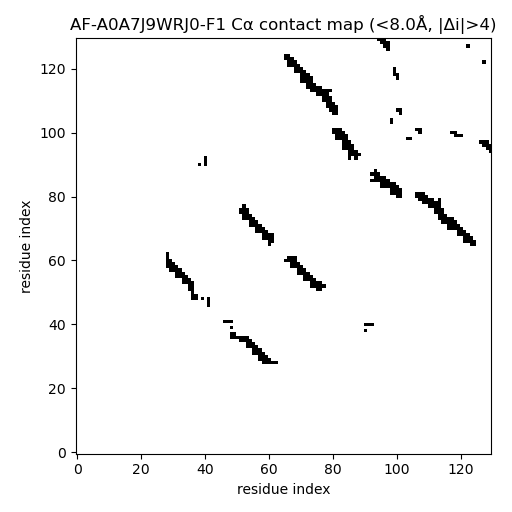75 91 GLY A CA 1
ATOM 666 C C . GLY A 1 91 ? 8.119 -15.692 3.626 1.00 86.75 91 GLY A C 1
ATOM 667 O O . GLY A 1 91 ? 8.862 -16.287 2.855 1.00 86.75 91 GLY A O 1
ATOM 668 N N . GLU A 1 92 ? 6.793 -15.844 3.616 1.00 89.31 92 GLU A N 1
ATOM 669 C CA . GLU A 1 92 ? 6.065 -16.647 2.634 1.00 89.31 92 GLU A CA 1
ATOM 670 C C . GLU A 1 92 ? 5.113 -15.764 1.820 1.00 89.31 92 GLU A C 1
ATOM 672 O O . GLU A 1 92 ? 4.507 -14.824 2.343 1.00 89.31 92 GLU A O 1
ATOM 677 N N . ASN A 1 93 ? 4.949 -16.099 0.540 1.00 88.75 93 ASN A N 1
ATOM 678 C CA . ASN A 1 93 ? 3.939 -15.482 -0.312 1.00 88.75 93 ASN A CA 1
ATOM 679 C C . ASN A 1 93 ? 2.552 -16.009 0.081 1.00 88.75 93 ASN A C 1
ATOM 681 O O . ASN A 1 93 ? 2.201 -17.144 -0.232 1.00 88.75 93 ASN A O 1
ATOM 68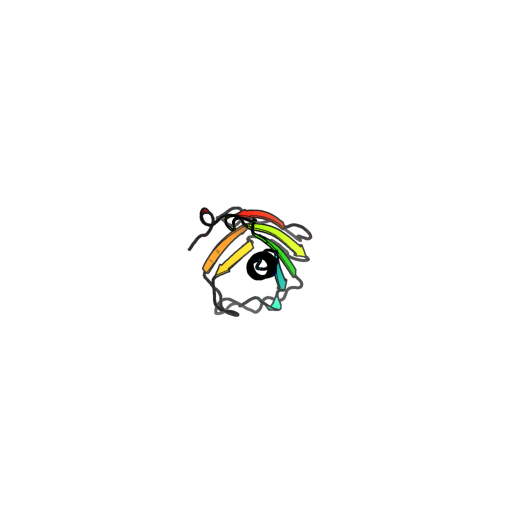5 N N . GLY A 1 94 ? 1.789 -15.184 0.799 1.00 91.38 94 GLY A N 1
ATOM 686 C CA . GLY A 1 94 ? 0.401 -15.460 1.173 1.00 91.38 94 GLY A CA 1
ATOM 687 C C . GLY A 1 94 ? -0.616 -15.027 0.117 1.00 91.38 94 GLY A C 1
ATOM 688 O O . GLY A 1 94 ? -0.270 -14.330 -0.840 1.00 91.38 94 GLY A O 1
ATOM 689 N N . ASP A 1 95 ? -1.885 -15.377 0.324 1.00 93.44 95 ASP A N 1
ATOM 690 C CA . ASP A 1 95 ? -2.983 -14.935 -0.542 1.00 93.44 95 ASP A CA 1
ATOM 691 C C . ASP A 1 95 ? -3.219 -13.426 -0.402 1.00 93.44 95 ASP A C 1
ATOM 693 O O . ASP A 1 95 ? -3.037 -12.849 0.674 1.00 93.44 95 ASP A O 1
ATOM 697 N N . ILE A 1 96 ? -3.628 -12.770 -1.490 1.00 93.62 96 ILE A N 1
ATOM 698 C CA . ILE A 1 96 ? -4.047 -11.364 -1.455 1.00 93.62 96 ILE A CA 1
ATOM 699 C C . ILE A 1 96 ? -5.385 -11.282 -0.727 1.00 93.62 96 ILE A C 1
ATOM 701 O O . ILE A 1 96 ? -6.339 -11.926 -1.152 1.00 93.62 96 ILE A O 1
ATOM 705 N N . VAL A 1 97 ? -5.460 -10.441 0.306 1.00 93.38 97 VAL A N 1
ATOM 706 C CA . VAL A 1 97 ? -6.691 -10.220 1.077 1.00 93.38 97 VAL A CA 1
ATOM 707 C C . VAL A 1 97 ? -7.312 -8.847 0.897 1.00 93.38 97 VAL A C 1
ATOM 709 O O . VAL A 1 97 ? -8.491 -8.685 1.175 1.00 93.38 97 VAL A O 1
ATOM 712 N N . VAL A 1 98 ? -6.559 -7.851 0.427 1.00 91.88 98 VAL A N 1
ATOM 713 C CA . VAL A 1 98 ? -7.092 -6.510 0.132 1.00 91.88 98 VAL A CA 1
ATOM 714 C C . VAL A 1 98 ? -6.336 -5.907 -1.037 1.00 91.88 98 VAL A C 1
ATOM 716 O O . VAL A 1 98 ? -5.102 -5.943 -1.056 1.00 91.88 98 VAL A O 1
ATOM 719 N N . TRP A 1 99 ? -7.069 -5.299 -1.967 1.00 92.62 99 TRP A N 1
ATOM 720 C CA . TRP A 1 99 ? -6.499 -4.454 -3.010 1.00 92.62 99 TRP A CA 1
ATOM 721 C C . TRP A 1 99 ? -6.422 -3.003 -2.535 1.00 92.62 99 TRP A C 1
ATOM 723 O O . TRP A 1 99 ? -7.386 -2.447 -2.024 1.00 92.62 99 TRP A O 1
ATOM 733 N N . LEU A 1 100 ? -5.243 -2.399 -2.665 1.00 91.75 100 LEU A N 1
ATOM 734 C CA . LEU A 1 100 ? -4.973 -1.009 -2.285 1.00 91.75 100 LEU A CA 1
ATOM 735 C C . LEU A 1 100 ? -4.834 -0.107 -3.515 1.00 91.75 100 LEU A C 1
ATOM 737 O O . LEU A 1 100 ? -5.073 1.097 -3.428 1.00 91.75 100 LEU A O 1
ATOM 741 N N . TYR A 1 101 ? -4.384 -0.678 -4.631 1.00 94.00 101 TYR A N 1
ATOM 742 C CA . TYR A 1 101 ? -4.339 -0.047 -5.941 1.00 94.00 101 TYR A CA 1
ATOM 743 C C . TYR A 1 101 ? -4.244 -1.129 -7.033 1.00 94.00 101 TYR A C 1
ATOM 745 O O . TYR A 1 101 ? -3.429 -2.040 -6.879 1.00 94.00 101 TYR A O 1
ATOM 753 N N . PRO A 1 102 ? -4.985 -1.013 -8.147 1.00 93.44 102 PRO A N 1
ATOM 754 C CA . PRO A 1 102 ? -6.245 -0.267 -8.256 1.00 93.44 102 PRO A CA 1
ATOM 755 C C . PRO A 1 102 ? -7.285 -0.760 -7.228 1.00 93.44 102 PRO A C 1
ATOM 757 O O . PRO A 1 102 ? -6.998 -1.654 -6.430 1.00 93.44 102 PRO A O 1
ATOM 760 N N . ASP A 1 103 ? -8.466 -0.141 -7.193 1.00 89.69 103 ASP A N 1
ATOM 761 C CA . ASP A 1 103 ? -9.571 -0.535 -6.302 1.00 89.69 103 ASP A CA 1
ATOM 762 C C . ASP A 1 103 ? -10.227 -1.843 -6.791 1.00 89.69 103 ASP A C 1
ATOM 764 O O . ASP A 1 103 ? -11.328 -1.866 -7.340 1.00 89.69 103 ASP A O 1
ATOM 768 N N . GLY A 1 104 ? -9.462 -2.930 -6.686 1.00 89.88 104 GLY A N 1
ATOM 769 C CA . GLY A 1 104 ? -9.783 -4.252 -7.210 1.00 89.88 104 GLY A CA 1
ATOM 770 C C . GLY A 1 104 ? -9.173 -4.549 -8.589 1.00 89.88 104 GLY A C 1
ATOM 771 O O . GLY A 1 104 ? -8.689 -3.653 -9.279 1.00 89.88 104 GLY A O 1
ATOM 772 N N . PRO A 1 105 ? -9.173 -5.827 -9.006 1.00 91.44 105 PRO A N 1
ATOM 773 C CA . PRO A 1 105 ? -8.649 -6.245 -10.303 1.00 91.44 105 PRO A CA 1
ATOM 774 C C . PRO A 1 105 ? -9.499 -5.713 -11.476 1.00 91.44 105 PRO A C 1
ATOM 776 O O . PRO A 1 105 ? -10.709 -5.527 -11.328 1.00 91.44 105 PRO A O 1
ATOM 779 N N . PRO A 1 106 ? -8.924 -5.574 -12.688 1.00 95.25 106 PRO A N 1
ATOM 780 C CA . PRO A 1 106 ? -7.576 -5.992 -13.090 1.00 95.25 106 PRO A CA 1
ATOM 781 C C . PRO A 1 106 ? -6.470 -4.980 -12.720 1.00 95.25 106 PRO A C 1
ATOM 783 O O . PRO A 1 106 ? -6.779 -3.840 -12.396 1.00 95.25 106 PRO A O 1
ATOM 786 N N . PRO A 1 107 ? -5.180 -5.365 -12.818 1.00 96.81 107 PRO A N 1
ATOM 787 C CA . PRO A 1 107 ? -4.045 -4.451 -12.645 1.00 96.81 107 PRO A CA 1
ATOM 788 C C . PRO A 1 107 ? -4.112 -3.219 -13.557 1.00 96.81 107 PRO A C 1
ATOM 790 O O . PRO A 1 107 ? -4.456 -3.341 -14.735 1.00 96.81 107 PRO A O 1
ATOM 793 N N . GLU A 1 108 ? -3.675 -2.062 -13.052 1.00 97.69 108 GLU A N 1
ATOM 794 C CA . GLU A 1 108 ? -3.632 -0.805 -13.808 1.00 97.69 108 GLU A CA 1
ATOM 795 C C . GLU A 1 108 ? -2.244 -0.163 -13.727 1.00 97.69 108 GLU A C 1
ATOM 797 O O . GLU A 1 108 ? -1.734 0.148 -12.652 1.00 97.69 108 GLU A O 1
ATOM 802 N N . LEU A 1 109 ? -1.614 0.058 -14.881 1.00 98.00 109 LEU A N 1
ATOM 803 C CA . LEU A 1 109 ? -0.260 0.602 -14.948 1.00 98.00 109 LEU A CA 1
ATOM 804 C C . LEU A 1 109 ? -0.236 2.119 -14.697 1.00 98.00 109 LEU A C 1
ATOM 806 O O . LEU A 1 109 ? -0.766 2.890 -15.494 1.00 98.00 109 LEU A O 1
ATOM 810 N N . ILE A 1 110 ? 0.521 2.543 -13.686 1.00 97.81 110 ILE A N 1
ATOM 811 C CA . ILE A 1 110 ? 1.063 3.900 -13.562 1.00 97.81 110 ILE A CA 1
ATOM 812 C C . ILE A 1 110 ? 2.461 3.900 -14.190 1.00 97.81 110 ILE A C 1
ATOM 814 O O . ILE A 1 110 ? 3.392 3.343 -13.599 1.00 97.81 110 ILE A O 1
ATOM 818 N N . PRO A 1 111 ? 2.650 4.490 -15.382 1.00 97.69 111 PRO A N 1
ATOM 819 C CA . PRO A 1 111 ? 3.937 4.450 -16.060 1.00 97.69 111 PRO A CA 1
ATOM 820 C C . PRO A 1 111 ? 4.977 5.354 -15.384 1.00 97.69 111 PRO A C 1
ATOM 822 O O . PRO A 1 111 ? 4.678 6.469 -14.954 1.00 97.69 111 PRO A O 1
ATOM 825 N N . GLY A 1 112 ? 6.231 4.899 -15.386 1.00 97.56 112 GLY A N 1
ATOM 826 C CA . GLY A 1 112 ? 7.380 5.653 -14.890 1.00 97.56 112 GLY A CA 1
ATOM 827 C C . GLY A 1 112 ? 7.478 5.714 -13.366 1.00 97.56 112 GLY A C 1
ATOM 828 O O . GLY A 1 112 ? 6.891 4.906 -12.640 1.00 97.56 112 GLY A O 1
ATOM 829 N N . ARG A 1 113 ? 8.268 6.677 -12.882 1.00 98.00 113 ARG A N 1
ATOM 830 C CA . ARG A 1 113 ? 8.630 6.773 -11.468 1.00 98.00 113 ARG A CA 1
ATOM 831 C C . ARG A 1 113 ? 7.523 7.386 -10.635 1.00 98.00 113 ARG A C 1
ATOM 833 O O . ARG A 1 113 ? 7.115 8.520 -10.881 1.00 98.00 113 ARG A O 1
ATOM 840 N N . THR A 1 114 ? 7.160 6.704 -9.557 1.00 98.06 114 THR A N 1
ATOM 841 C CA . THR A 1 114 ? 6.193 7.186 -8.572 1.00 98.06 114 THR A CA 1
ATOM 842 C C . THR A 1 114 ? 6.882 7.505 -7.244 1.00 98.06 114 THR A C 1
ATOM 844 O O . THR A 1 114 ? 7.674 6.721 -6.721 1.00 98.06 114 THR A O 1
ATOM 847 N N . ASN A 1 115 ? 6.576 8.685 -6.698 1.00 98.25 115 ASN A N 1
ATOM 848 C CA . ASN A 1 115 ? 7.007 9.139 -5.377 1.00 98.25 115 ASN A CA 1
ATOM 849 C C . ASN A 1 115 ? 5.845 9.850 -4.677 1.00 98.25 115 ASN A C 1
ATOM 851 O O . ASN A 1 115 ? 5.156 10.659 -5.297 1.00 98.25 115 ASN A O 1
ATOM 855 N N . GLY A 1 116 ? 5.677 9.616 -3.378 1.00 97.31 116 GLY A N 1
ATOM 856 C CA . GLY A 1 116 ? 4.626 10.235 -2.570 1.00 97.31 116 GLY A CA 1
ATOM 857 C C . GLY A 1 116 ? 3.454 9.294 -2.318 1.00 97.31 116 GLY A C 1
ATOM 858 O O . GLY A 1 116 ? 3.636 8.083 -2.236 1.00 97.31 116 GLY A O 1
ATOM 859 N N . THR A 1 117 ? 2.257 9.850 -2.127 1.00 97.38 117 THR A N 1
ATOM 860 C CA . THR A 1 117 ? 1.052 9.054 -1.857 1.00 97.38 117 THR A CA 1
ATOM 861 C C . THR A 1 117 ? 0.605 8.320 -3.117 1.00 97.38 117 THR A C 1
ATOM 863 O O . THR A 1 117 ? 0.238 8.965 -4.093 1.00 97.38 117 THR A O 1
ATOM 866 N N . LEU A 1 118 ? 0.611 6.987 -3.059 1.00 96.75 118 LEU A N 1
ATOM 867 C CA . LEU A 1 118 ? 0.072 6.117 -4.104 1.00 96.75 118 LEU A CA 1
ATOM 868 C C . LEU A 1 118 ? -1.433 5.908 -3.914 1.00 96.75 118 LEU A C 1
ATOM 870 O O . LEU A 1 118 ? -2.195 6.049 -4.860 1.00 96.75 118 LEU A O 1
ATOM 874 N N . ALA A 1 119 ? -1.857 5.606 -2.684 1.00 94.19 119 ALA A N 1
ATOM 875 C CA . ALA A 1 119 ? -3.255 5.330 -2.379 1.00 94.19 119 ALA A CA 1
ATOM 876 C C . ALA A 1 119 ? -3.639 5.809 -0.977 1.00 94.19 119 ALA A C 1
ATOM 878 O O . ALA A 1 119 ? -2.843 5.776 -0.029 1.00 94.19 119 ALA A O 1
ATOM 879 N N . THR A 1 120 ? -4.889 6.239 -0.853 1.00 92.56 120 THR A N 1
ATOM 880 C CA . THR A 1 120 ? -5.583 6.429 0.420 1.00 92.56 120 THR A CA 1
ATOM 881 C C . THR A 1 120 ? -6.953 5.817 0.284 1.00 92.56 120 THR A C 1
ATOM 883 O O . THR A 1 120 ? -7.691 6.202 -0.622 1.00 92.56 120 THR A O 1
ATOM 886 N N . PHE A 1 121 ? -7.294 4.906 1.178 1.00 81.75 121 PHE A N 1
ATOM 887 C CA . PHE A 1 121 ? -8.583 4.248 1.132 1.00 81.75 121 PHE A CA 1
ATOM 888 C C . PHE A 1 121 ? -9.003 3.824 2.532 1.00 81.75 121 PHE A C 1
ATOM 890 O O . PHE A 1 121 ? -8.210 3.830 3.482 1.00 81.75 121 PHE A O 1
ATOM 897 N N . THR A 1 122 ? -10.273 3.487 2.629 1.00 90.12 122 THR A N 1
ATOM 898 C CA . THR A 1 122 ? -10.908 2.993 3.830 1.00 90.12 122 THR A CA 1
ATOM 899 C C . THR A 1 122 ? -11.574 1.688 3.455 1.00 90.12 122 THR A C 1
ATOM 901 O O . THR A 1 122 ? -12.380 1.680 2.535 1.00 90.12 122 THR A O 1
ATOM 904 N N . PHE A 1 123 ? -11.228 0.613 4.152 1.00 88.69 123 PHE A N 1
ATOM 905 C CA . PHE A 1 123 ? -11.808 -0.700 3.907 1.00 88.69 123 PHE A CA 1
ATOM 906 C C . PHE A 1 123 ? -12.400 -1.280 5.190 1.00 88.69 123 PHE A C 1
ATOM 908 O O . PHE A 1 123 ? -12.002 -0.941 6.311 1.00 88.69 123 PHE A O 1
ATOM 915 N N . THR A 1 124 ? -13.370 -2.156 5.006 1.00 91.56 124 THR A N 1
ATOM 916 C CA . THR A 1 124 ? -14.103 -2.878 6.038 1.00 91.56 124 THR A CA 1
ATOM 917 C C . THR A 1 124 ? -13.864 -4.378 5.887 1.00 91.56 124 THR A C 1
ATOM 919 O O . THR A 1 124 ? -13.091 -4.822 5.038 1.00 91.56 124 THR A O 1
ATOM 922 N N . ALA A 1 125 ? -14.525 -5.180 6.721 1.00 89.94 125 ALA A N 1
ATOM 923 C CA . ALA A 1 125 ? -14.499 -6.631 6.570 1.00 89.94 125 ALA A CA 1
ATOM 924 C C . ALA A 1 125 ? -15.091 -7.104 5.227 1.00 89.94 125 ALA A C 1
ATOM 926 O O . ALA A 1 125 ? -14.669 -8.142 4.731 1.00 89.94 125 ALA A O 1
ATOM 927 N N . ASP A 1 126 ? -16.023 -6.345 4.640 1.00 90.06 126 ASP A N 1
ATOM 928 C CA . ASP A 1 126 ? -16.695 -6.711 3.386 1.00 90.06 126 ASP A CA 1
ATOM 929 C C . ASP A 1 126 ? -15.788 -6.534 2.154 1.00 90.06 126 ASP A C 1
ATOM 931 O O . ASP A 1 126 ? -16.039 -7.134 1.112 1.00 90.06 126 ASP A O 1
ATOM 935 N N . ASP A 1 127 ? -14.720 -5.742 2.283 1.00 87.00 127 ASP A N 1
ATOM 936 C CA . ASP A 1 127 ? -13.728 -5.501 1.228 1.00 87.00 127 ASP A CA 1
ATOM 937 C C . ASP A 1 127 ? -12.578 -6.525 1.260 1.00 87.00 127 ASP A C 1
ATOM 939 O O . ASP A 1 127 ? -11.709 -6.524 0.382 1.00 87.00 127 ASP A O 1
ATOM 943 N N . LEU A 1 128 ? -12.540 -7.385 2.288 1.00 87.88 128 LEU A N 1
ATOM 944 C CA . LEU A 1 128 ? -11.567 -8.467 2.370 1.00 87.88 128 LEU A CA 1
ATOM 945 C C . LEU A 1 128 ? -11.929 -9.562 1.359 1.00 87.88 128 LEU A C 1
ATOM 947 O O . LEU A 1 128 ? -13.073 -10.007 1.281 1.00 87.88 128 LEU A O 1
ATOM 951 N N . VAL A 1 129 ? -10.933 -10.025 0.612 1.00 84.94 129 VAL A N 1
ATOM 952 C CA . VAL A 1 129 ? -11.043 -11.147 -0.327 1.00 84.94 129 VAL A CA 1
ATOM 953 C C . VAL A 1 129 ? -10.213 -12.340 0.163 1.00 84.94 129 VAL A C 1
ATOM 955 O O . VAL A 1 129 ? -9.282 -12.162 0.945 1.00 84.94 129 VAL A O 1
ATOM 958 N N . GLY A 1 130 ? -10.552 -13.551 -0.289 1.00 68.94 130 GLY A N 1
ATOM 959 C CA . GLY A 1 130 ? -9.957 -14.813 0.195 1.00 68.94 130 GLY A CA 1
ATOM 960 C C . GLY A 1 130 ? -10.812 -15.513 1.244 1.00 68.94 130 GLY A C 1
ATOM 961 O O . GLY A 1 130 ? -10.296 -16.471 1.858 1.00 68.94 130 GLY A O 1
#

Radius of gyration: 22.78 Å; Cα contacts (8 Å, |Δi|>4): 207; chains: 1; bounding box: 38×30×77 Å

pLDDT: mean 88.57, std 9.95, range [55.84, 98.25]

Sequence (130 aa):
MHRRLIATIVVLLMAMVVALAAVSLASSRNFASPMSGDQEVPAEGAPDVETNATGLAKYQLSADGTEMSFRLNVGNIENVTQAHIHLGARGENGDIVVWLYPDGPPPELIPGRTNGTLATFTFTADDLVG